Protein AF-X1I1P3-F1 (afdb_monomer_lite)

Structure (mmCIF, N/CA/C/O backbone):
data_AF-X1I1P3-F1
#
_entry.id   AF-X1I1P3-F1
#
loop_
_atom_site.group_PDB
_atom_site.id
_atom_site.type_symbol
_atom_site.label_atom_id
_atom_site.label_alt_id
_atom_site.label_comp_id
_atom_site.label_asym_id
_atom_site.label_entity_id
_atom_site.label_seq_id
_atom_site.pdbx_PDB_ins_code
_atom_site.Cartn_x
_atom_site.Cartn_y
_atom_site.Cartn_z
_atom_site.occupancy
_atom_site.B_iso_or_equiv
_a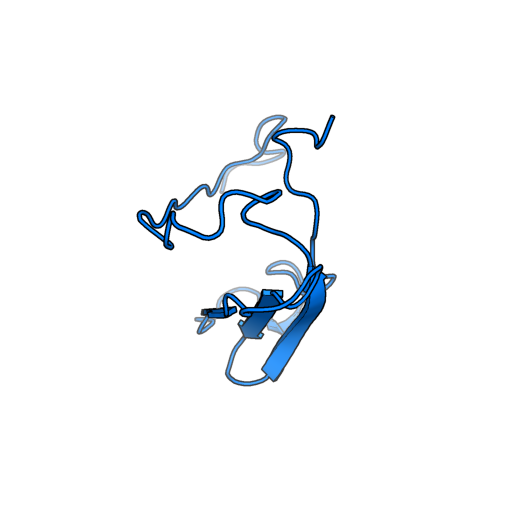tom_site.auth_seq_id
_atom_site.auth_comp_id
_atom_site.auth_asym_id
_atom_site.auth_atom_id
_atom_site.pdbx_PDB_model_num
ATOM 1 N N . HIS A 1 1 ? 6.065 10.833 19.891 1.00 48.44 1 HIS A N 1
ATOM 2 C CA . HIS A 1 1 ? 5.670 11.597 18.695 1.00 48.44 1 HIS A CA 1
ATOM 3 C C . HIS A 1 1 ? 5.890 10.687 17.499 1.00 48.44 1 HIS A C 1
ATOM 5 O O . HIS A 1 1 ? 7.034 10.329 17.248 1.00 48.44 1 HIS A O 1
ATOM 11 N N . ARG A 1 2 ? 4.815 10.203 16.866 1.00 48.12 2 ARG A N 1
ATOM 12 C CA . ARG A 1 2 ? 4.916 9.471 15.597 1.00 48.12 2 ARG A CA 1
ATOM 13 C C . ARG A 1 2 ? 5.150 10.522 14.522 1.00 48.12 2 ARG A C 1
ATOM 15 O O . ARG A 1 2 ? 4.384 11.478 14.454 1.00 48.12 2 ARG A O 1
ATOM 22 N N . GLU A 1 3 ? 6.245 10.408 13.785 1.00 47.41 3 GLU A N 1
ATOM 23 C CA . GLU A 1 3 ? 6.486 11.308 12.663 1.00 47.41 3 GLU A CA 1
ATOM 24 C C . GLU A 1 3 ? 5.377 11.126 11.623 1.00 47.41 3 GLU A C 1
ATOM 26 O O . GLU A 1 3 ? 4.905 10.013 11.389 1.00 47.41 3 GLU A O 1
ATOM 31 N N . TRP A 1 4 ? 4.968 12.234 11.003 1.00 51.50 4 TRP A N 1
ATOM 32 C CA . TRP A 1 4 ? 4.008 12.275 9.893 1.00 51.50 4 TRP A CA 1
ATOM 33 C C . TRP A 1 4 ? 4.559 11.665 8.589 1.00 51.50 4 TRP A C 1
ATOM 35 O O . TRP A 1 4 ? 3.895 11.706 7.558 1.00 51.50 4 TRP A O 1
ATOM 45 N N . LEU A 1 5 ? 5.782 11.130 8.612 1.00 56.22 5 LEU A N 1
ATOM 46 C CA . LEU A 1 5 ? 6.435 10.506 7.467 1.00 56.22 5 LEU A CA 1
ATOM 47 C C . LEU A 1 5 ? 5.998 9.044 7.317 1.00 56.22 5 LEU A C 1
ATOM 49 O O . LEU A 1 5 ? 5.554 8.402 8.271 1.00 56.22 5 LEU A O 1
ATOM 53 N N . ALA A 1 6 ? 6.139 8.510 6.102 1.00 62.09 6 ALA A N 1
ATOM 54 C CA . ALA A 1 6 ? 5.859 7.108 5.821 1.00 62.09 6 ALA A CA 1
ATOM 55 C C . ALA A 1 6 ? 6.710 6.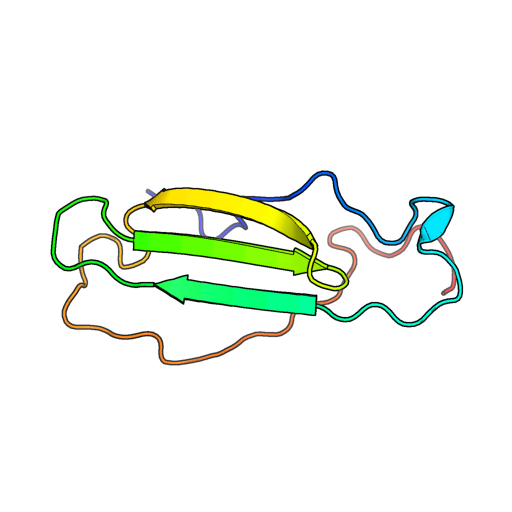206 6.731 1.00 62.09 6 ALA A C 1
ATOM 57 O O . ALA A 1 6 ? 7.933 6.161 6.625 1.00 62.09 6 ALA A O 1
ATOM 58 N N . ASN A 1 7 ? 6.045 5.480 7.628 1.00 72.69 7 ASN A N 1
ATOM 59 C CA . ASN A 1 7 ? 6.711 4.642 8.627 1.00 72.69 7 ASN A CA 1
ATOM 60 C C . ASN A 1 7 ? 7.118 3.264 8.080 1.00 72.69 7 ASN A C 1
ATOM 62 O O . ASN A 1 7 ? 7.843 2.527 8.747 1.00 72.69 7 ASN A O 1
ATOM 66 N N . TYR A 1 8 ? 6.661 2.911 6.876 1.00 83.81 8 TYR A N 1
ATOM 67 C CA . TYR A 1 8 ? 6.872 1.599 6.279 1.00 83.81 8 TYR A CA 1
ATOM 68 C C . TYR A 1 8 ? 7.099 1.692 4.771 1.00 83.81 8 TYR A C 1
ATOM 70 O O . TYR A 1 8 ? 6.534 2.550 4.096 1.00 83.81 8 TYR A O 1
ATOM 78 N N . HIS A 1 9 ? 7.912 0.777 4.251 1.00 86.12 9 HIS A N 1
ATOM 79 C CA . HIS A 1 9 ? 8.178 0.601 2.826 1.00 86.12 9 HIS A CA 1
ATOM 80 C C . HIS A 1 9 ? 8.403 -0.886 2.523 1.00 86.12 9 HIS A C 1
ATOM 82 O O . HIS A 1 9 ? 8.685 -1.675 3.425 1.00 86.12 9 HIS A O 1
ATOM 88 N N . THR A 1 10 ? 8.284 -1.266 1.252 1.00 88.50 10 THR A N 1
ATOM 89 C CA . THR A 1 10 ? 8.615 -2.610 0.754 1.00 88.50 10 THR A CA 1
ATOM 90 C C . THR A 1 10 ? 9.846 -2.553 -0.149 1.00 88.50 10 THR A C 1
ATOM 92 O O . THR A 1 10 ? 10.145 -1.513 -0.734 1.00 88.50 10 THR A O 1
ATOM 95 N N . THR A 1 11 ? 10.573 -3.668 -0.251 1.00 88.38 11 THR A N 1
ATOM 96 C CA . THR A 1 11 ? 11.685 -3.849 -1.199 1.00 88.38 11 THR A CA 1
ATOM 97 C C . THR A 1 11 ? 11.207 -4.225 -2.603 1.00 88.38 11 THR A C 1
ATOM 99 O O . THR A 1 11 ? 12.000 -4.235 -3.545 1.00 88.38 11 THR A O 1
ATOM 102 N N . TRP A 1 12 ? 9.917 -4.530 -2.770 1.00 92.62 12 TRP A N 1
ATOM 103 C CA . TRP A 1 12 ? 9.309 -4.616 -4.091 1.00 92.62 12 TRP A CA 1
ATOM 104 C C . TRP A 1 12 ? 9.332 -3.230 -4.755 1.00 92.62 12 TRP A C 1
ATOM 106 O O . TRP A 1 12 ? 8.970 -2.238 -4.126 1.00 92.62 12 TRP A O 1
ATOM 116 N N . GLY A 1 13 ? 9.750 -3.142 -6.021 1.00 90.06 13 GLY A N 1
ATOM 117 C CA . GLY A 1 13 ? 9.877 -1.858 -6.709 1.00 90.06 13 GLY A CA 1
ATOM 118 C C . GLY A 1 13 ? 9.663 -1.942 -8.216 1.00 90.06 13 GLY A C 1
ATOM 119 O O . GLY A 1 13 ? 9.914 -2.969 -8.847 1.00 90.06 13 GLY A O 1
ATOM 120 N N . PHE A 1 14 ? 9.226 -0.831 -8.807 1.00 89.75 14 PHE A N 1
ATOM 121 C CA . PHE A 1 14 ? 8.961 -0.718 -10.247 1.00 89.75 14 PHE A CA 1
ATOM 122 C C . PHE A 1 14 ? 10.219 -0.807 -11.121 1.00 89.75 14 PHE A C 1
ATOM 124 O O . PHE A 1 14 ? 10.124 -1.160 -12.290 1.00 89.75 14 PHE A O 1
ATOM 131 N N . LEU A 1 15 ? 11.395 -0.514 -10.556 1.00 88.75 15 LEU A N 1
ATOM 132 C CA . LEU A 1 15 ? 12.684 -0.615 -11.252 1.00 88.75 15 LEU A CA 1
ATOM 133 C C . LEU A 1 15 ? 13.257 -2.039 -11.268 1.00 88.75 15 LEU A C 1
ATOM 135 O O . LEU A 1 15 ? 14.280 -2.271 -11.908 1.00 88.75 15 LEU A O 1
ATOM 139 N N . ASN A 1 16 ? 12.629 -2.992 -10.572 1.00 91.31 16 ASN A N 1
ATOM 140 C CA . ASN A 1 16 ? 13.025 -4.391 -10.682 1.00 91.31 16 ASN A CA 1
ATOM 141 C C . ASN A 1 16 ? 12.804 -4.843 -12.129 1.00 91.31 16 ASN A C 1
ATOM 143 O O . ASN A 1 16 ? 11.750 -4.572 -12.697 1.00 91.31 16 ASN A O 1
ATOM 147 N N . GLU A 1 17 ? 13.775 -5.547 -12.712 1.00 90.94 17 GLU A N 1
ATOM 148 C CA . GLU A 1 17 ? 13.806 -5.879 -14.146 1.00 90.94 17 GLU A CA 1
ATOM 149 C C . GLU A 1 17 ? 12.490 -6.494 -14.654 1.00 90.94 17 GLU A C 1
ATOM 151 O O . GLU A 1 17 ? 11.970 -6.092 -15.691 1.00 90.94 17 GLU A O 1
ATOM 156 N N . GLY A 1 18 ? 11.882 -7.388 -13.869 1.00 90.62 18 GLY A N 1
ATOM 157 C CA . GLY A 1 18 ? 10.605 -8.027 -14.204 1.00 90.62 18 GLY A CA 1
ATOM 158 C C . GLY A 1 18 ? 9.367 -7.121 -14.146 1.00 90.62 18 GLY A C 1
ATOM 159 O O . GLY A 1 18 ? 8.283 -7.577 -14.497 1.00 90.62 18 GLY A O 1
ATOM 160 N N . ASN A 1 19 ? 9.486 -5.871 -13.695 1.00 93.12 19 ASN A N 1
ATOM 161 C CA . ASN A 1 19 ? 8.381 -4.918 -13.534 1.00 93.12 19 ASN A CA 1
ATOM 162 C C . ASN A 1 19 ? 8.412 -3.768 -14.554 1.00 93.12 19 ASN A C 1
ATOM 164 O O . ASN A 1 19 ? 7.421 -3.051 -14.690 1.00 93.12 19 ASN A O 1
ATOM 168 N N . ILE A 1 20 ? 9.513 -3.594 -15.287 1.00 94.44 20 ILE A N 1
ATOM 169 C CA . ILE A 1 20 ? 9.679 -2.487 -16.232 1.00 94.44 20 ILE A CA 1
ATOM 170 C C . ILE A 1 20 ? 8.804 -2.709 -17.475 1.00 94.44 20 ILE A C 1
ATOM 172 O O . ILE A 1 20 ? 8.796 -3.786 -18.067 1.00 94.44 20 ILE A O 1
ATOM 176 N N . GLY A 1 21 ? 8.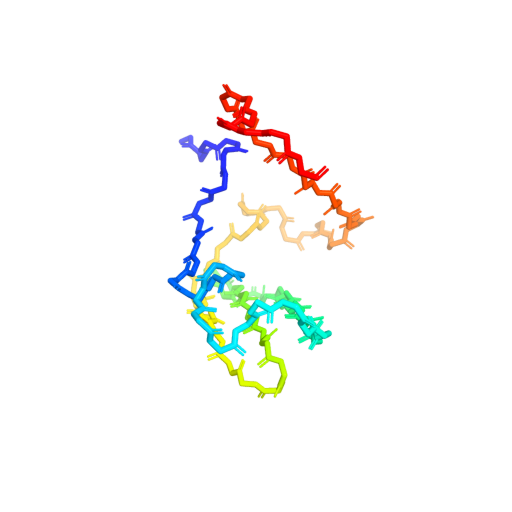079 -1.666 -17.896 1.00 93.75 21 GLY A N 1
ATOM 177 C CA . GLY A 1 21 ? 7.330 -1.652 -19.160 1.00 93.75 21 GLY A CA 1
ATOM 178 C C . GLY A 1 21 ? 6.054 -2.498 -19.182 1.00 93.75 21 GLY A C 1
ATOM 179 O O . GLY A 1 21 ? 5.480 -2.697 -20.252 1.00 93.75 21 GLY A O 1
ATOM 180 N N . ARG A 1 22 ? 5.588 -2.988 -18.027 1.00 94.56 22 ARG A N 1
ATOM 181 C CA . ARG A 1 22 ? 4.345 -3.759 -17.913 1.00 94.56 22 ARG A CA 1
ATOM 182 C C . ARG A 1 22 ? 3.339 -3.099 -16.981 1.00 94.56 22 ARG A C 1
ATOM 184 O O . ARG A 1 22 ? 3.686 -2.285 -16.130 1.00 94.56 22 ARG A O 1
ATOM 191 N N . TRP A 1 23 ? 2.088 -3.523 -17.112 1.00 96.12 23 TRP A N 1
ATOM 192 C CA . TRP A 1 23 ? 1.070 -3.237 -16.112 1.00 96.12 23 TRP A CA 1
ATOM 193 C C . TRP A 1 23 ? 1.345 -4.042 -14.843 1.00 96.12 23 TRP A C 1
ATOM 195 O O . TRP A 1 23 ? 1.685 -5.227 -14.908 1.00 96.12 23 TRP A O 1
ATOM 205 N N . VAL A 1 24 ? 1.187 -3.377 -13.702 1.00 95.56 24 VAL A N 1
ATOM 206 C CA . VAL A 1 24 ? 1.229 -3.983 -12.372 1.00 95.56 24 VAL A CA 1
ATOM 207 C C . VAL A 1 24 ? -0.105 -3.704 -11.697 1.00 95.56 24 VAL A C 1
ATOM 209 O O . VAL A 1 24 ? -0.533 -2.550 -11.634 1.00 95.56 24 VAL A O 1
ATOM 212 N N . HIS A 1 25 ? -0.751 -4.745 -11.179 1.00 96.50 25 HIS A N 1
ATOM 213 C CA . HIS A 1 25 ? -1.926 -4.594 -10.329 1.00 96.50 25 HIS A CA 1
ATOM 214 C C . HIS A 1 25 ? -1.492 -4.428 -8.872 1.00 96.50 25 HIS A C 1
ATOM 216 O O . HIS A 1 25 ? -0.837 -5.315 -8.331 1.00 96.50 25 HIS A O 1
ATOM 222 N N . LEU A 1 26 ? -1.844 -3.303 -8.246 1.00 95.81 26 LEU A N 1
ATOM 223 C CA . LEU A 1 26 ? -1.525 -3.025 -6.847 1.00 95.81 26 LEU A CA 1
ATOM 224 C C . LEU A 1 26 ? -2.780 -3.036 -5.986 1.00 95.81 26 LEU A C 1
ATOM 226 O O . LEU A 1 26 ? -3.786 -2.421 -6.332 1.00 95.81 26 LEU A O 1
ATOM 230 N N . GLU A 1 27 ? -2.672 -3.673 -4.826 1.00 97.19 27 GLU A N 1
ATOM 231 C CA . GLU A 1 27 ? -3.732 -3.730 -3.824 1.00 97.19 27 GLU A CA 1
ATOM 232 C C . GLU A 1 27 ? -3.168 -3.302 -2.469 1.00 97.19 27 GLU A C 1
ATOM 234 O O . GLU A 1 27 ? -2.051 -3.675 -2.105 1.00 97.19 27 GLU A O 1
ATOM 239 N N . LEU A 1 28 ? -3.950 -2.536 -1.709 1.00 95.06 28 LEU A N 1
ATOM 240 C CA . LEU A 1 28 ? -3.644 -2.136 -0.338 1.00 95.06 28 LEU A CA 1
ATOM 241 C C . LEU A 1 28 ? -4.853 -2.462 0.540 1.00 95.06 28 LEU A C 1
ATOM 243 O O . LEU A 1 28 ? -5.964 -2.012 0.268 1.00 95.06 28 LEU A O 1
ATOM 247 N N . CYS A 1 29 ? -4.626 -3.211 1.612 1.00 95.44 29 CYS A N 1
ATOM 248 C CA . CYS A 1 29 ? -5.618 -3.486 2.640 1.00 95.44 29 CYS A CA 1
ATOM 249 C C . CYS A 1 29 ? -5.157 -2.875 3.960 1.00 95.44 29 CYS A C 1
ATOM 251 O O . CYS A 1 29 ? -4.036 -3.113 4.412 1.00 95.44 29 CYS A O 1
ATOM 253 N N . VAL A 1 30 ? -6.050 -2.120 4.593 1.00 93.25 30 VAL A N 1
ATOM 254 C CA . VAL A 1 30 ? -5.860 -1.594 5.942 1.00 93.25 30 VAL A CA 1
ATOM 255 C C . VAL A 1 30 ? -6.999 -2.113 6.805 1.00 93.25 30 VAL A C 1
ATOM 257 O O . VAL A 1 30 ? -8.169 -1.873 6.518 1.00 93.25 30 VAL A O 1
ATOM 260 N N . SER A 1 31 ? -6.654 -2.845 7.859 1.00 92.81 31 SER A N 1
ATOM 261 C CA . SER A 1 31 ? -7.603 -3.401 8.823 1.00 92.81 31 SER A CA 1
ATOM 262 C C . SER A 1 31 ? -7.396 -2.741 10.180 1.00 92.81 31 SER A C 1
ATOM 264 O O . SER A 1 31 ? -6.286 -2.769 10.708 1.00 92.81 31 SER A O 1
ATOM 266 N N . LEU A 1 32 ? -8.461 -2.164 10.744 1.00 91.06 32 LEU A N 1
ATOM 267 C CA . LEU A 1 32 ? -8.446 -1.564 12.079 1.00 91.06 32 LEU A CA 1
ATOM 268 C C . LEU A 1 32 ? -8.957 -2.575 13.105 1.00 91.06 32 LEU A C 1
ATOM 270 O O . LEU A 1 32 ? -10.112 -3.005 13.050 1.00 91.06 32 LEU A O 1
ATOM 274 N N . GLY A 1 33 ? -8.091 -2.972 14.029 1.00 89.12 33 GLY A N 1
ATOM 275 C CA . GLY A 1 33 ? -8.441 -3.905 15.088 1.00 89.12 33 GLY A CA 1
ATOM 276 C C . GLY A 1 33 ? -9.018 -3.196 16.317 1.00 89.12 33 GLY A C 1
ATOM 277 O O . GLY A 1 33 ? -8.823 -1.999 16.532 1.00 89.12 33 GLY A O 1
ATOM 278 N N . GLN A 1 34 ? -9.743 -3.953 17.143 1.00 86.44 34 GLN A N 1
ATOM 279 C CA . GLN A 1 34 ? -10.413 -3.438 18.347 1.00 86.44 34 GLN A CA 1
ATOM 280 C C . GLN A 1 34 ? -9.491 -3.364 19.578 1.00 86.44 34 GLN A C 1
ATOM 282 O O . GLN A 1 34 ? -9.801 -2.684 20.551 1.00 86.44 34 GLN A O 1
ATOM 287 N N . GLY A 1 35 ? -8.365 -4.082 19.562 1.00 85.44 35 GLY A N 1
ATOM 288 C CA . GLY A 1 35 ? -7.413 -4.138 20.672 1.00 85.44 35 GLY A CA 1
ATOM 289 C C . GLY A 1 35 ? -6.251 -3.145 20.536 1.00 85.44 35 GLY A C 1
ATOM 290 O O . GLY A 1 35 ? -6.024 -2.576 19.460 1.00 85.44 35 GLY A O 1
ATOM 291 N N . PRO A 1 36 ? -5.446 -2.966 21.596 1.00 83.81 36 PRO A N 1
ATOM 292 C CA . PRO A 1 36 ? -4.192 -2.232 21.500 1.00 83.81 36 PRO A CA 1
ATOM 293 C C . PRO A 1 36 ? -3.294 -2.865 20.440 1.00 83.81 36 PRO A C 1
ATOM 295 O O . PRO A 1 36 ? -3.116 -4.082 20.444 1.00 83.81 36 PRO A O 1
ATOM 298 N N . ARG A 1 37 ? -2.721 -2.035 19.561 1.00 88.75 37 ARG A N 1
ATOM 299 C CA . ARG A 1 37 ? -1.786 -2.479 18.519 1.00 88.75 37 ARG A CA 1
ATOM 300 C C . ARG A 1 37 ? -2.297 -3.698 17.742 1.00 88.75 37 ARG A C 1
ATOM 302 O O . ARG A 1 37 ? -1.624 -4.720 17.686 1.00 88.75 37 ARG A O 1
ATOM 309 N N . SER A 1 38 ? -3.514 -3.613 17.218 1.00 92.12 38 SER A N 1
ATOM 310 C CA . SER A 1 38 ? -4.174 -4.714 16.505 1.00 92.12 38 SER A CA 1
ATOM 311 C C . SER A 1 38 ? -4.528 -4.371 15.059 1.00 92.12 38 SER A C 1
ATOM 313 O O . SER A 1 38 ? -5.225 -5.137 14.396 1.00 92.12 38 SER A O 1
ATOM 315 N N . ASP A 1 39 ? -4.032 -3.239 14.561 1.00 92.31 39 ASP A N 1
ATOM 316 C CA . ASP A 1 39 ? -4.198 -2.857 13.168 1.00 92.31 39 ASP A CA 1
ATOM 317 C C . ASP A 1 39 ? -3.204 -3.628 12.299 1.00 92.31 39 ASP A C 1
ATOM 319 O O . ASP A 1 39 ? -2.138 -4.068 12.758 1.00 92.31 39 ASP A O 1
ATOM 323 N N . ARG A 1 40 ? -3.564 -3.785 11.027 1.00 94.44 40 ARG A N 1
ATOM 324 C CA . ARG A 1 40 ? -2.738 -4.459 10.031 1.00 94.44 40 ARG A CA 1
ATOM 325 C C . ARG A 1 40 ? -2.775 -3.711 8.710 1.00 94.44 40 ARG A C 1
ATOM 327 O O . ARG A 1 40 ? -3.848 -3.318 8.253 1.00 94.44 40 ARG A O 1
ATOM 334 N N . ILE A 1 41 ? -1.611 -3.570 8.087 1.00 94.38 41 ILE A N 1
ATOM 335 C CA . ILE A 1 41 ? -1.477 -3.083 6.713 1.00 94.38 41 ILE A CA 1
ATOM 336 C C . ILE A 1 41 ? -0.907 -4.213 5.875 1.00 94.38 41 ILE A C 1
ATOM 338 O O . ILE A 1 41 ? 0.092 -4.822 6.252 1.00 94.38 41 ILE A O 1
ATOM 342 N N . GLN A 1 42 ? -1.516 -4.471 4.729 1.00 96.81 42 GLN A N 1
ATOM 343 C CA . GLN A 1 42 ? -1.007 -5.427 3.762 1.00 96.81 42 GLN A CA 1
ATOM 344 C C . GLN A 1 42 ? -1.047 -4.816 2.369 1.00 96.81 42 GLN A C 1
ATOM 346 O O . GLN A 1 42 ? -1.990 -4.100 2.037 1.00 96.81 42 GLN A O 1
ATOM 351 N N . ALA A 1 43 ? -0.034 -5.105 1.559 1.00 96.50 43 ALA A N 1
ATOM 352 C CA . ALA A 1 43 ? 0.003 -4.689 0.165 1.00 96.50 43 ALA A CA 1
ATOM 353 C C . ALA A 1 43 ? 0.380 -5.857 -0.742 1.00 96.50 43 ALA A C 1
ATOM 355 O O . ALA A 1 43 ? 1.190 -6.708 -0.358 1.00 96.50 43 ALA A O 1
ATOM 356 N N . TRP A 1 44 ? -0.169 -5.860 -1.954 1.00 98.00 44 TRP A N 1
ATOM 357 C CA . TRP A 1 44 ? 0.102 -6.861 -2.978 1.00 98.00 44 TRP A CA 1
ATOM 358 C C . TRP A 1 44 ? 0.483 -6.214 -4.304 1.00 98.00 44 TRP A C 1
ATOM 360 O O . TRP A 1 44 ? -0.003 -5.134 -4.638 1.00 98.00 44 TRP A O 1
ATOM 370 N N . ALA A 1 45 ? 1.323 -6.915 -5.061 1.00 96.81 45 ALA A N 1
ATOM 371 C CA . ALA A 1 45 ? 1.566 -6.663 -6.474 1.00 96.81 45 ALA A CA 1
ATOM 372 C C . ALA A 1 45 ? 1.281 -7.943 -7.260 1.00 96.81 45 ALA A C 1
ATOM 374 O O . ALA A 1 45 ? 1.847 -8.992 -6.957 1.00 96.81 45 ALA A O 1
ATOM 375 N N . ASP A 1 46 ? 0.389 -7.862 -8.246 1.00 96.25 46 ASP A N 1
ATOM 376 C CA . ASP A 1 46 ? -0.034 -8.987 -9.089 1.00 96.25 46 ASP A CA 1
ATOM 377 C C . ASP A 1 46 ? -0.478 -10.213 -8.268 1.00 96.25 46 ASP A C 1
ATOM 379 O O . ASP A 1 46 ? -0.124 -11.357 -8.556 1.00 96.25 46 ASP A O 1
ATOM 383 N N . GLY A 1 47 ? -1.226 -9.961 -7.188 1.00 97.00 47 GLY A N 1
ATOM 384 C CA . GLY A 1 47 ? -1.708 -10.988 -6.260 1.00 97.00 47 GLY A CA 1
ATOM 385 C C . GLY A 1 47 ? -0.645 -11.558 -5.310 1.00 97.00 47 GLY A C 1
ATOM 386 O O . GLY A 1 47 ? -0.977 -12.362 -4.439 1.00 97.00 47 GLY A O 1
ATOM 387 N N . MET A 1 48 ? 0.621 -11.141 -5.412 1.00 96.06 48 MET A N 1
ATOM 388 C CA . MET A 1 48 ? 1.682 -11.535 -4.482 1.00 96.06 48 MET A CA 1
ATOM 389 C C . MET A 1 48 ? 1.773 -10.556 -3.314 1.00 96.06 48 MET A C 1
ATOM 391 O O . MET A 1 48 ? 1.854 -9.352 -3.530 1.00 96.06 48 MET A O 1
ATOM 395 N N . LEU A 1 49 ? 1.803 -11.061 -2.078 1.00 97.19 49 LEU A N 1
ATOM 396 C CA . LEU A 1 49 ? 1.970 -10.235 -0.878 1.00 97.19 49 LEU A CA 1
ATOM 397 C C . LEU A 1 49 ? 3.386 -9.637 -0.851 1.00 97.19 49 LEU A C 1
ATOM 399 O O . LEU A 1 49 ? 4.366 -10.376 -0.775 1.00 97.19 49 LEU A O 1
ATOM 403 N N . ILE A 1 50 ? 3.487 -8.308 -0.899 1.00 96.44 50 ILE A N 1
ATOM 404 C CA . ILE A 1 50 ? 4.763 -7.568 -0.927 1.00 96.44 50 ILE A CA 1
ATOM 405 C C . ILE A 1 50 ? 5.046 -6.815 0.375 1.00 96.44 50 ILE A C 1
ATOM 407 O O . ILE A 1 50 ? 6.174 -6.382 0.606 1.00 96.44 50 ILE A O 1
ATOM 411 N N . CYS A 1 51 ? 4.033 -6.627 1.219 1.00 95.62 51 CYS A N 1
ATOM 412 C CA . CYS A 1 51 ? 4.161 -5.969 2.512 1.00 95.62 51 CYS A CA 1
ATOM 413 C C . CYS A 1 51 ? 3.118 -6.525 3.481 1.00 95.62 51 CYS A C 1
ATOM 415 O O . CYS A 1 51 ? 1.961 -6.702 3.100 1.00 95.62 51 CYS A O 1
ATOM 417 N N . ASP A 1 52 ? 3.523 -6.769 4.725 1.00 96.38 52 ASP A N 1
ATOM 418 C CA . ASP A 1 52 ? 2.641 -7.185 5.812 1.00 96.38 52 ASP A CA 1
ATOM 419 C C . ASP A 1 52 ? 3.150 -6.608 7.133 1.00 96.38 52 ASP A C 1
ATOM 421 O O . ASP A 1 52 ? 4.211 -6.987 7.630 1.00 96.38 52 ASP A O 1
ATOM 425 N N . ILE A 1 53 ? 2.399 -5.657 7.676 1.00 94.44 53 ILE A N 1
ATOM 426 C CA . ILE A 1 53 ? 2.724 -4.945 8.908 1.00 94.44 53 ILE A CA 1
ATOM 427 C C . ILE A 1 53 ? 1.640 -5.287 9.926 1.00 94.44 53 ILE A C 1
ATOM 429 O O . ILE A 1 53 ? 0.567 -4.676 9.907 1.00 94.44 53 ILE A O 1
ATOM 433 N N . PRO A 1 54 ? 1.882 -6.275 10.801 1.00 94.38 54 PRO A N 1
ATOM 434 C CA . PRO A 1 54 ? 0.971 -6.597 11.883 1.00 94.38 54 PRO A CA 1
ATOM 435 C C . PRO A 1 54 ? 1.258 -5.759 13.133 1.00 94.38 54 PRO A C 1
ATOM 437 O O . PRO A 1 54 ? 2.346 -5.213 13.325 1.00 94.38 54 PRO A O 1
ATOM 440 N N . ASN A 1 55 ? 0.295 -5.775 14.049 1.00 93.00 55 ASN A N 1
ATOM 441 C CA . ASN A 1 55 ? 0.406 -5.228 15.398 1.00 93.00 55 ASN A CA 1
ATOM 442 C C . ASN A 1 55 ? 0.717 -3.719 15.445 1.00 93.00 55 ASN A C 1
ATOM 444 O O . ASN A 1 55 ? 1.551 -3.246 16.240 1.00 93.00 55 ASN A O 1
ATOM 448 N N . ASP A 1 56 ? 0.049 -2.964 14.574 1.00 89.50 56 ASP A N 1
ATOM 449 C CA . ASP A 1 56 ? 0.157 -1.512 14.500 1.00 89.50 56 ASP A CA 1
ATOM 450 C C . ASP A 1 56 ? -1.002 -0.813 15.241 1.00 89.50 56 ASP A C 1
ATOM 452 O O . ASP A 1 56 ? -2.046 -1.400 15.525 1.00 89.50 56 ASP A O 1
ATOM 456 N N . ASP A 1 57 ? -0.795 0.448 15.600 1.00 87.50 57 ASP A N 1
ATOM 457 C CA . ASP A 1 57 ? -1.801 1.377 16.108 1.00 87.50 57 ASP A CA 1
ATOM 458 C C . ASP A 1 57 ? -1.880 2.611 15.198 1.00 87.50 57 ASP A C 1
ATOM 460 O O . ASP A 1 57 ? -1.400 3.698 15.531 1.00 87.50 57 ASP A O 1
ATOM 464 N N . LEU A 1 58 ? -2.444 2.426 14.005 1.00 85.44 58 LEU A N 1
ATOM 465 C CA . LEU A 1 58 ? -2.557 3.462 12.971 1.00 85.44 58 LEU A CA 1
ATOM 466 C C . LEU A 1 58 ? -3.412 4.635 13.429 1.00 85.44 58 LEU A C 1
ATOM 468 O O . LEU A 1 58 ? -3.100 5.785 13.136 1.00 85.44 58 LEU A O 1
ATOM 472 N N . ALA A 1 59 ? -4.458 4.336 14.195 1.00 82.25 59 ALA A N 1
ATOM 473 C CA . ALA A 1 59 ? -5.308 5.346 14.801 1.00 82.25 59 ALA A CA 1
ATOM 474 C C . ALA A 1 59 ? -4.622 6.080 15.966 1.00 82.25 59 ALA A C 1
ATOM 476 O O . ALA A 1 59 ? -5.198 7.032 16.476 1.00 82.25 59 ALA A O 1
ATOM 477 N N . ALA A 1 60 ? -3.436 5.650 16.421 1.00 81.25 60 ALA A N 1
ATOM 478 C CA . ALA A 1 60 ? -2.714 6.227 17.559 1.00 81.25 60 ALA A CA 1
ATOM 479 C C . ALA A 1 60 ? -3.606 6.423 18.806 1.00 81.25 60 ALA A C 1
ATOM 481 O O . ALA A 1 60 ? -3.567 7.467 19.459 1.00 81.25 60 ALA A O 1
ATOM 482 N N . GLY A 1 61 ? -4.457 5.437 19.104 1.00 77.94 61 GLY A N 1
ATOM 483 C CA . GLY A 1 61 ? -5.438 5.490 20.193 1.00 77.94 61 GLY A CA 1
ATOM 484 C C . GLY A 1 61 ? -6.787 6.148 19.859 1.00 77.94 61 GLY A C 1
ATOM 485 O O . GLY A 1 61 ? -7.735 5.970 20.619 1.00 77.94 61 GLY A O 1
ATOM 486 N N . PHE A 1 62 ? -6.943 6.824 18.716 1.00 79.62 62 PHE A N 1
ATOM 487 C CA . PHE A 1 62 ? -8.212 7.422 18.266 1.00 79.62 62 PHE A CA 1
ATOM 488 C C . PHE A 1 62 ? -9.133 6.399 17.575 1.00 79.62 62 PHE A C 1
ATOM 490 O O . PHE A 1 62 ? -9.567 6.594 16.444 1.00 79.62 62 PHE A O 1
ATOM 497 N N . LYS A 1 63 ? -9.430 5.280 18.244 1.00 77.12 63 LYS A N 1
ATOM 498 C CA . LYS A 1 63 ? -10.133 4.119 17.655 1.00 77.12 63 LYS A CA 1
ATOM 499 C C . LYS A 1 63 ? -11.599 4.363 17.271 1.00 77.12 63 LYS A C 1
ATOM 501 O O . LYS A 1 63 ? -12.168 3.569 16.530 1.00 77.12 63 LYS A O 1
ATOM 506 N N . GLU A 1 64 ? -12.203 5.447 17.750 1.00 80.19 64 GLU A N 1
ATOM 507 C CA . GLU A 1 64 ? -13.541 5.886 17.322 1.00 80.19 64 GLU A CA 1
ATOM 508 C C . GLU A 1 64 ? -13.530 6.506 15.916 1.00 80.19 64 GLU A C 1
ATOM 510 O O . GLU A 1 64 ? -14.571 6.616 15.268 1.00 80.19 64 GLU A O 1
ATOM 515 N N . LEU A 1 65 ? -12.350 6.902 15.431 1.00 76.50 65 LEU A N 1
ATOM 516 C CA . LEU A 1 65 ? -12.155 7.406 14.083 1.00 76.50 65 LEU A CA 1
ATOM 517 C C . LEU A 1 65 ? -11.825 6.240 13.151 1.00 76.50 65 LEU A C 1
ATOM 519 O O . LEU A 1 65 ? -10.989 5.386 13.446 1.00 76.50 65 LEU A O 1
ATOM 523 N N . THR A 1 66 ? -12.501 6.210 12.009 1.00 78.88 66 THR A N 1
ATOM 524 C CA . THR A 1 66 ? -12.320 5.184 10.979 1.00 78.88 66 THR A CA 1
ATOM 525 C C . THR A 1 66 ? -11.482 5.723 9.823 1.00 78.88 66 THR A C 1
ATOM 527 O O . THR A 1 66 ? -11.225 6.926 9.727 1.00 78.88 66 THR A O 1
ATOM 530 N N . LEU A 1 67 ? -11.043 4.827 8.933 1.00 85.50 67 LEU A N 1
ATOM 531 C CA . LEU A 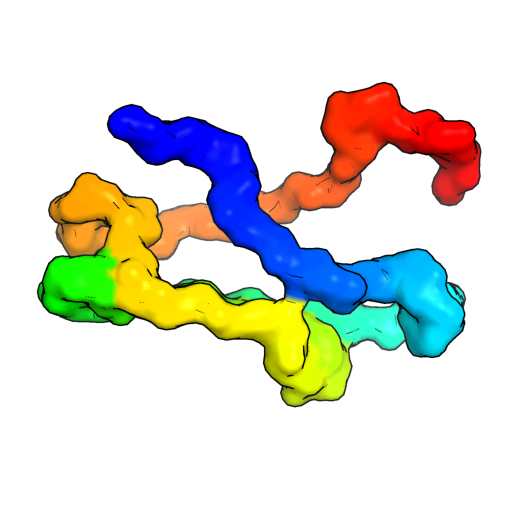1 67 ? -10.426 5.218 7.666 1.00 85.50 67 LEU A CA 1
ATOM 532 C C . LEU A 1 67 ? -11.394 6.132 6.905 1.00 85.50 67 LEU A C 1
ATOM 534 O O . LEU A 1 67 ? -12.513 5.728 6.598 1.00 85.50 67 LEU A O 1
ATOM 538 N N . ASN A 1 68 ? -10.972 7.360 6.618 1.00 86.88 68 ASN A N 1
ATOM 539 C CA . ASN A 1 68 ? -11.854 8.405 6.090 1.00 86.88 68 ASN A CA 1
ATOM 540 C C . ASN A 1 68 ? -11.415 8.956 4.728 1.00 86.88 68 ASN A C 1
ATOM 542 O O . ASN A 1 68 ? -12.181 9.670 4.082 1.00 86.88 68 ASN A O 1
ATOM 546 N N . ALA A 1 69 ? -10.201 8.631 4.289 1.00 87.50 69 ALA A N 1
ATOM 547 C CA . ALA A 1 69 ? -9.638 9.109 3.042 1.00 87.50 69 ALA A CA 1
ATOM 548 C C . ALA A 1 69 ? -8.636 8.102 2.478 1.00 87.50 69 ALA A C 1
ATOM 550 O O . ALA A 1 69 ? -7.995 7.346 3.209 1.00 87.50 69 ALA A O 1
ATOM 551 N N . MET A 1 70 ? -8.487 8.147 1.159 1.00 87.38 70 MET A N 1
ATOM 552 C CA . MET A 1 70 ? -7.354 7.578 0.448 1.00 87.38 70 MET A CA 1
ATOM 553 C C . MET A 1 70 ? -6.595 8.740 -0.181 1.00 87.38 70 MET A C 1
ATOM 555 O O . MET A 1 70 ? -7.203 9.618 -0.796 1.00 87.38 70 MET A O 1
ATOM 559 N N . GLN A 1 71 ? -5.281 8.748 0.004 1.00 87.19 71 GLN A N 1
ATOM 5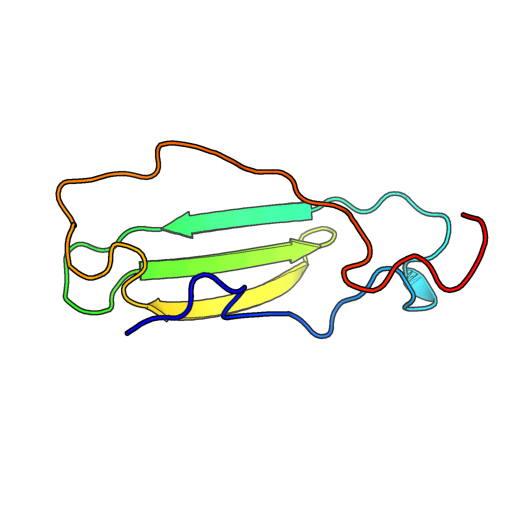60 C CA . GLN A 1 71 ? -4.387 9.713 -0.612 1.00 87.19 71 GLN A CA 1
ATOM 561 C C . GLN A 1 71 ? -3.453 8.977 -1.564 1.00 87.19 71 GLN A C 1
ATOM 563 O O . GLN A 1 71 ? -2.915 7.921 -1.230 1.00 87.19 71 GLN A O 1
ATOM 568 N N . TRP A 1 72 ? -3.275 9.553 -2.748 1.00 84.69 72 TRP A N 1
ATOM 569 C CA . TRP A 1 72 ? -2.332 9.071 -3.740 1.00 84.69 72 TRP A CA 1
ATOM 570 C C . TRP A 1 72 ? -1.219 10.093 -3.909 1.00 84.69 72 TRP A C 1
ATOM 572 O O . TRP A 1 72 ? -1.426 11.159 -4.486 1.00 84.69 72 TRP A O 1
ATOM 582 N N . ASP A 1 73 ? -0.031 9.716 -3.461 1.00 87.00 73 ASP A N 1
ATOM 583 C CA . ASP A 1 73 ? 1.173 10.522 -3.563 1.00 87.00 73 ASP A CA 1
ATOM 584 C C . ASP A 1 73 ? 2.211 9.772 -4.396 1.00 87.00 73 ASP A C 1
ATOM 586 O O . ASP A 1 73 ? 2.813 8.800 -3.945 1.00 87.00 73 ASP A O 1
ATOM 590 N N . CYS A 1 74 ? 2.423 10.219 -5.634 1.00 87.38 74 CYS A N 1
ATOM 591 C CA . CYS A 1 74 ? 3.413 9.635 -6.536 1.00 87.38 74 CYS A CA 1
ATOM 592 C C . CYS A 1 74 ? 4.352 10.727 -7.036 1.00 87.38 74 CYS A C 1
ATOM 594 O O . CYS A 1 74 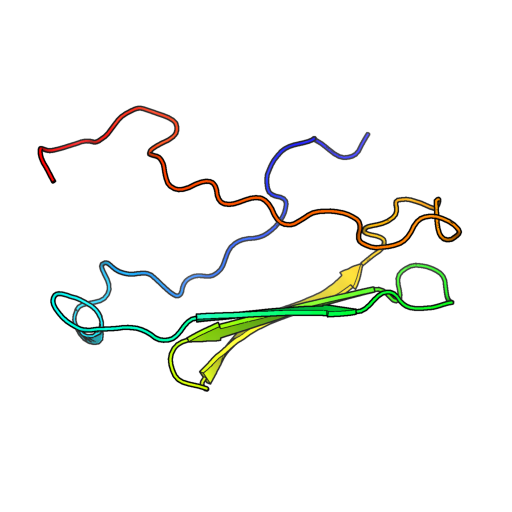? 4.127 11.345 -8.076 1.00 87.38 74 CYS A O 1
ATOM 596 N N . TYR A 1 75 ? 5.399 10.985 -6.263 1.00 85.56 75 TYR A N 1
ATOM 597 C CA . TYR A 1 75 ? 6.389 12.006 -6.568 1.00 85.56 75 TYR A CA 1
ATOM 598 C C . TYR A 1 75 ? 7.770 11.606 -6.037 1.00 85.56 75 TYR A C 1
ATOM 600 O O . TYR A 1 75 ? 7.908 10.738 -5.176 1.00 85.56 75 TYR A O 1
ATOM 608 N N . TRP A 1 76 ? 8.810 12.263 -6.550 1.00 83.50 76 TRP A N 1
ATOM 609 C CA . TRP A 1 76 ? 10.172 12.124 -6.042 1.00 83.50 76 TRP A CA 1
ATOM 610 C C . TRP A 1 76 ? 10.428 13.189 -4.972 1.00 83.50 76 TRP A C 1
ATOM 612 O O . TRP A 1 76 ? 10.491 14.371 -5.303 1.00 83.50 76 TRP A O 1
ATOM 622 N N . ASN A 1 77 ? 10.604 12.786 -3.707 1.00 80.25 77 ASN A N 1
ATOM 623 C CA . ASN A 1 77 ? 10.827 13.707 -2.575 1.00 80.25 77 ASN A CA 1
ATOM 624 C C . ASN A 1 77 ? 11.928 14.757 -2.841 1.00 80.25 77 ASN A C 1
ATOM 626 O O . ASN A 1 77 ? 11.762 15.921 -2.496 1.00 80.25 77 ASN A O 1
ATOM 630 N N . GLY A 1 78 ? 13.044 14.349 -3.458 1.00 84.44 78 GLY A N 1
ATOM 631 C CA . GLY A 1 78 ? 14.185 15.217 -3.791 1.00 84.44 78 GLY A CA 1
ATOM 632 C C . GLY A 1 78 ? 14.202 15.734 -5.234 1.00 84.44 78 GLY A C 1
ATOM 633 O O . GLY A 1 78 ? 15.225 16.251 -5.674 1.00 84.44 78 GLY A O 1
ATOM 634 N N . GLY A 1 79 ? 13.104 15.570 -5.977 1.00 87.75 79 GLY A N 1
ATOM 635 C CA . GLY A 1 79 ? 13.072 15.761 -7.426 1.00 87.75 79 GLY A CA 1
ATOM 636 C C . GLY A 1 79 ? 13.518 14.514 -8.193 1.00 87.75 79 GLY A C 1
ATOM 637 O O . GLY A 1 79 ? 14.200 13.639 -7.657 1.00 87.75 79 GLY A O 1
ATOM 638 N N . SER A 1 80 ? 13.076 14.399 -9.446 1.00 88.50 80 SER A N 1
ATOM 639 C CA . SER A 1 80 ? 13.432 13.244 -10.272 1.00 88.50 80 SER A CA 1
ATOM 640 C C . SER A 1 80 ? 14.886 13.337 -10.745 1.00 88.50 80 SER A C 1
ATOM 642 O O . SER A 1 80 ? 15.299 14.411 -11.191 1.00 88.50 80 SER A O 1
ATOM 644 N N . PRO A 1 81 ? 15.664 12.240 -10.700 1.00 87.88 81 PRO A N 1
ATOM 645 C CA . PRO A 1 81 ? 17.042 12.236 -11.188 1.00 87.88 81 PRO A CA 1
ATOM 646 C C . PRO A 1 81 ? 17.142 12.273 -12.722 1.00 87.88 81 PRO A C 1
ATOM 648 O O . PRO A 1 81 ? 18.235 12.456 -13.256 1.00 87.88 81 PRO A O 1
ATOM 651 N N . ALA A 1 82 ? 16.029 12.075 -13.435 1.00 87.88 82 ALA A N 1
ATOM 652 C CA . ALA A 1 82 ? 15.972 12.050 -14.892 1.00 87.88 82 ALA A CA 1
ATOM 653 C C . ALA A 1 82 ? 14.589 12.481 -15.410 1.00 87.88 82 ALA A C 1
ATOM 655 O O . ALA A 1 82 ? 13.611 12.546 -14.666 1.00 87.88 82 ALA A O 1
ATOM 656 N N . SER A 1 83 ? 14.490 12.753 -16.711 1.00 87.25 83 SER A N 1
ATOM 657 C CA . SER A 1 83 ? 13.189 12.841 -17.384 1.00 87.25 83 SER A CA 1
ATOM 658 C C . SER A 1 83 ? 12.504 11.469 -17.398 1.00 87.25 83 SER A C 1
ATOM 660 O O . SER A 1 83 ? 13.183 10.450 -17.521 1.00 87.25 83 SER A O 1
ATOM 662 N N . GLN A 1 84 ? 11.177 11.458 -17.253 1.00 81.31 84 GLN A N 1
ATOM 663 C CA . GLN A 1 84 ? 10.341 10.257 -17.128 1.00 81.31 84 GLN A CA 1
ATOM 664 C C . GLN A 1 84 ? 9.229 10.257 -18.167 1.00 81.31 84 GLN A C 1
ATOM 666 O O . GLN A 1 84 ? 8.766 11.371 -18.506 1.00 81.31 84 GLN A O 1
#

Organism: NCBI:txid412755

Foldseek 3Di:
DDDPDDPDDFPDDCPPPVNDPDDKDKDWDWAQDPDQQAIWIWMDIPNHTGDIDGRHDPCVPVSVDDPDDDDDDDADPVHDPDDD

Radius of gyration: 15.49 Å; chains: 1; bounding box: 31×27×41 Å

Sequence (84 aa):
HREWLANYHTTWGFLNEGNIGRWVHLELCVSLGQGPRSDRIQAWADGMLICDIPNDDLAAGFKELTLNAMQWDCYWNGGSPASQ

Secondary structure (DSSP, 8-state):
---SS-----S--TTSGGGTTS---EEEEEE--SSTT-EEEEEEETTEEEEEEEEE-TTTT-TTSPP---------TT--SS--

pLDDT: mean 86.76, std 11.21, range [47.41, 98.0]